Protein AF-A0A2A5M8R1-F1 (afdb_monomer)

Mean predicted aligned error: 3.43 Å

Nearest PDB structures (foldseek):
  6rxl-assembly1_A  TM=8.388E-01  e=3.748E-07  Escherichia coli K-12
  1s5p-assembly1_A  TM=8.193E-01  e=2.078E-07  Escherichia coli
  6rxs-assembly1_A  TM=8.313E-01  e=4.562E-07  Escherichia coli K-12
  6rxm-assembly4_D  TM=8.091E-01  e=5.930E-07  Escherichia coli K-12
  6rxm-assembly3_C  TM=7.275E-01  e=1.070E-06  Escherichia coli K-12

Structure (mmCIF, N/CA/C/O backbone):
data_AF-A0A2A5M8R1-F1
#
_entry.id   AF-A0A2A5M8R1-F1
#
loop_
_atom_site.group_PDB
_atom_site.id
_atom_sit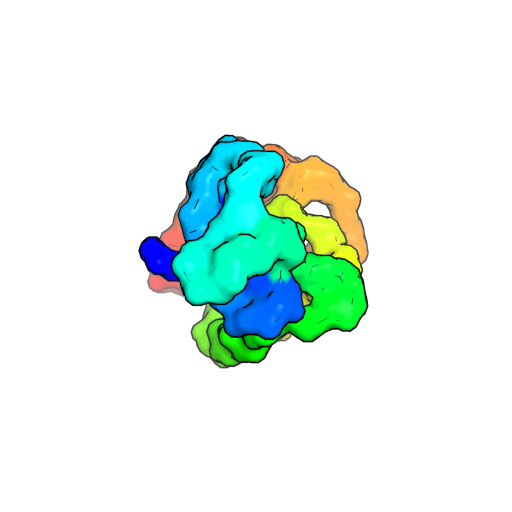e.type_symbol
_atom_site.label_atom_id
_atom_site.label_alt_id
_atom_site.label_comp_id
_atom_site.label_asym_id
_atom_site.label_entity_id
_atom_site.label_seq_id
_atom_site.pdbx_PDB_ins_code
_atom_site.Cartn_x
_atom_site.Cartn_y
_atom_site.Cartn_z
_atom_site.occupancy
_atom_site.B_iso_or_equiv
_atom_site.auth_seq_id
_atom_site.auth_comp_id
_atom_site.auth_asym_id
_atom_site.auth_atom_id
_atom_site.pdbx_PDB_model_num
ATOM 1 N N . LYS A 1 1 ? -12.247 -4.192 -8.066 1.00 54.75 1 LYS A N 1
ATOM 2 C CA . LYS A 1 1 ? -12.973 -4.692 -6.870 1.00 54.75 1 LYS A CA 1
ATOM 3 C C . LYS A 1 1 ? -12.002 -5.431 -5.936 1.00 54.75 1 LYS A C 1
ATOM 5 O O . LYS A 1 1 ? -12.441 -6.142 -5.045 1.00 54.75 1 LYS A O 1
ATOM 10 N N . ASP A 1 2 ? -10.695 -5.187 -6.095 1.00 86.75 2 ASP A N 1
ATOM 11 C CA . ASP A 1 2 ? -9.619 -6.117 -5.729 1.00 86.75 2 ASP A CA 1
ATOM 12 C C . ASP A 1 2 ? -8.527 -5.368 -4.945 1.00 86.75 2 ASP A C 1
ATOM 14 O O . ASP A 1 2 ? -7.333 -5.558 -5.149 1.00 86.75 2 ASP A O 1
ATOM 18 N N . VAL A 1 3 ? -8.945 -4.420 -4.101 1.00 93.69 3 VAL A N 1
ATOM 19 C CA . VAL A 1 3 ? -8.028 -3.591 -3.313 1.00 93.69 3 VAL A CA 1
ATOM 20 C C . VAL A 1 3 ? -7.632 -4.350 -2.056 1.00 93.69 3 VAL A C 1
ATOM 22 O O . VAL A 1 3 ? -8.482 -4.724 -1.249 1.00 93.69 3 VAL A O 1
ATOM 25 N N . VAL A 1 4 ? -6.328 -4.531 -1.872 1.00 94.44 4 VAL A N 1
ATOM 26 C CA . VAL A 1 4 ? -5.761 -5.092 -0.648 1.00 94.44 4 VAL A CA 1
ATOM 27 C C . VAL A 1 4 ? -5.291 -3.958 0.251 1.00 94.44 4 VAL A C 1
ATOM 29 O O . VAL A 1 4 ? -4.313 -3.271 -0.040 1.00 94.44 4 VAL A O 1
ATOM 32 N N . HIS A 1 5 ? -5.954 -3.795 1.390 1.00 96.19 5 HIS A N 1
ATOM 33 C CA . HIS A 1 5 ? -5.548 -2.847 2.420 1.00 96.19 5 HIS A CA 1
ATOM 34 C C . HIS A 1 5 ? -4.462 -3.453 3.318 1.00 96.19 5 HIS A C 1
ATOM 36 O O . HIS A 1 5 ? -4.756 -4.043 4.357 1.00 96.19 5 HIS A O 1
ATOM 42 N N . LEU A 1 6 ? -3.192 -3.317 2.915 1.00 96.88 6 LEU A N 1
ATOM 43 C CA . LEU A 1 6 ? -2.054 -3.937 3.614 1.00 96.88 6 LEU A CA 1
ATOM 44 C C . LEU A 1 6 ? -1.954 -3.560 5.099 1.00 96.88 6 LEU A C 1
ATOM 46 O O . LEU A 1 6 ? -1.545 -4.383 5.918 1.00 96.88 6 LEU A O 1
ATOM 50 N N . HIS A 1 7 ? -2.348 -2.332 5.438 1.00 97.44 7 HIS A N 1
ATOM 51 C CA . HIS A 1 7 ? -2.318 -1.788 6.798 1.00 97.44 7 HIS A CA 1
ATOM 52 C C . HIS A 1 7 ? -3.715 -1.597 7.396 1.00 97.44 7 HIS A C 1
ATOM 54 O O . HIS A 1 7 ? -3.899 -0.779 8.292 1.00 97.44 7 HIS A O 1
ATOM 60 N N . GLY A 1 8 ? -4.700 -2.358 6.919 1.00 96.00 8 GLY A N 1
ATOM 61 C CA . GLY A 1 8 ? -6.084 -2.261 7.378 1.00 96.00 8 GLY A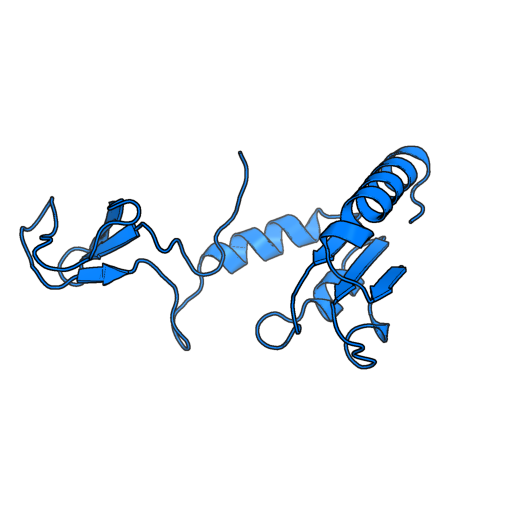 CA 1
ATOM 62 C C . GLY A 1 8 ? -6.853 -1.090 6.765 1.00 96.00 8 GLY A C 1
ATOM 63 O O . GLY A 1 8 ? -6.358 -0.369 5.896 1.00 96.00 8 GLY A O 1
ATOM 64 N N . PHE A 1 9 ? -8.105 -0.933 7.186 1.00 96.31 9 PHE A N 1
ATOM 65 C CA . PHE A 1 9 ? -9.073 -0.061 6.529 1.00 96.31 9 PHE A CA 1
ATOM 66 C C . PHE A 1 9 ? -9.680 0.918 7.535 1.00 96.31 9 PHE A C 1
ATOM 68 O O . PHE A 1 9 ? -10.348 0.524 8.485 1.00 96.31 9 PHE A O 1
ATOM 75 N N . LEU A 1 10 ? -9.434 2.217 7.329 1.00 96.19 10 LEU A N 1
ATOM 76 C CA . LEU A 1 10 ? -9.793 3.262 8.294 1.00 96.19 10 LEU A CA 1
ATOM 77 C C . LEU A 1 10 ? -11.291 3.295 8.668 1.00 96.19 10 LEU A C 1
ATOM 79 O O . LEU A 1 10 ? -11.576 3.469 9.849 1.00 96.19 10 LEU A O 1
ATOM 83 N N . PRO A 1 11 ? -12.248 3.103 7.736 1.00 96.94 11 PRO A N 1
ATOM 84 C CA . PRO A 1 11 ? -13.673 3.044 8.069 1.00 96.94 11 PRO A CA 1
ATOM 85 C C . PRO A 1 11 ? -14.085 1.893 8.988 1.00 96.94 11 PRO A C 1
ATOM 87 O O . PRO A 1 11 ? -15.231 1.846 9.424 1.00 96.94 11 PRO A O 1
ATOM 90 N N . GLU A 1 12 ? -13.202 0.937 9.265 1.00 97.81 12 GLU A N 1
ATOM 91 C CA . GLU A 1 12 ? -13.476 -0.168 10.172 1.00 97.81 12 GLU A CA 1
ATOM 92 C C . GLU A 1 12 ? -12.943 0.096 11.577 1.00 97.81 12 GLU A C 1
ATOM 94 O O . GLU A 1 12 ? -11.876 0.675 11.784 1.00 97.81 12 GLU A O 1
ATOM 99 N N . LEU A 1 13 ? -13.677 -0.405 12.565 1.00 98.19 13 LEU A N 1
ATOM 100 C CA . LEU A 1 13 ? -13.247 -0.507 13.950 1.00 98.19 13 LEU A CA 1
ATOM 101 C C . LEU A 1 13 ? -13.025 -1.971 14.317 1.00 98.19 13 LEU A C 1
ATOM 103 O O . LEU A 1 13 ? -13.752 -2.840 13.846 1.00 98.19 13 LEU A O 1
ATOM 107 N N . ARG A 1 14 ? -12.080 -2.225 15.223 1.00 97.62 14 ARG A N 1
ATOM 108 C CA . ARG A 1 14 ? -11.873 -3.509 15.898 1.00 97.62 14 ARG A CA 1
ATOM 109 C C . ARG A 1 14 ? -12.132 -3.350 17.391 1.00 97.62 14 ARG A C 1
ATOM 111 O O . ARG A 1 14 ? -11.616 -2.433 18.036 1.00 97.62 14 ARG A O 1
ATOM 118 N N . CYS A 1 15 ? -12.914 -4.264 17.957 1.00 98.38 15 CYS A N 1
ATOM 119 C CA . CYS A 1 15 ? -13.130 -4.331 19.396 1.00 98.38 15 CYS A CA 1
ATOM 120 C C . CYS A 1 15 ? -11.950 -4.999 20.105 1.00 98.38 15 CYS A C 1
ATOM 122 O O . CYS A 1 15 ? -11.638 -6.152 19.826 1.00 98.38 15 CYS A O 1
ATOM 124 N N . LEU A 1 16 ? -11.361 -4.331 21.095 1.00 97.38 16 LEU A N 1
ATOM 125 C CA . LEU A 1 16 ? -10.227 -4.879 21.849 1.00 97.38 16 LEU A CA 1
ATOM 126 C C . LEU A 1 16 ? -10.622 -5.986 22.841 1.00 97.38 16 LEU A C 1
ATOM 128 O O . LEU A 1 16 ? -9.773 -6.742 23.297 1.00 97.38 16 LEU A O 1
ATOM 132 N N . LYS A 1 17 ? -11.921 -6.133 23.138 1.00 98.06 17 LYS A N 1
ATOM 133 C CA . LYS A 1 17 ? -12.436 -7.163 24.056 1.00 98.06 17 LYS A CA 1
ATOM 134 C C . LYS A 1 17 ? -12.795 -8.488 23.378 1.00 98.06 17 LYS A C 1
ATOM 136 O O . LYS A 1 17 ? -12.673 -9.538 23.995 1.00 98.06 17 LYS A O 1
ATOM 141 N N . CYS A 1 18 ? -13.347 -8.442 22.165 1.00 97.88 18 CYS A N 1
ATOM 142 C CA . CYS A 1 18 ? -13.885 -9.633 21.483 1.00 97.88 18 CYS A CA 1
ATOM 143 C C . CYS A 1 18 ? -13.496 -9.737 20.005 1.00 97.88 18 CYS A C 1
ATOM 145 O O . CYS A 1 18 ? -14.029 -10.590 19.302 1.00 97.88 18 CYS A O 1
ATOM 147 N N . GLU A 1 19 ? -12.628 -8.834 19.546 1.00 97.50 19 GLU A N 1
ATOM 148 C CA . GLU A 1 19 ? -12.031 -8.807 18.207 1.00 97.50 19 GLU A CA 1
ATOM 149 C C . GLU A 1 19 ? -12.995 -8.612 17.036 1.00 97.50 19 GLU A C 1
ATOM 151 O O . GLU A 1 19 ? -12.568 -8.641 15.889 1.00 97.50 19 GLU A O 1
ATOM 156 N N . GLU A 1 20 ? -14.273 -8.341 17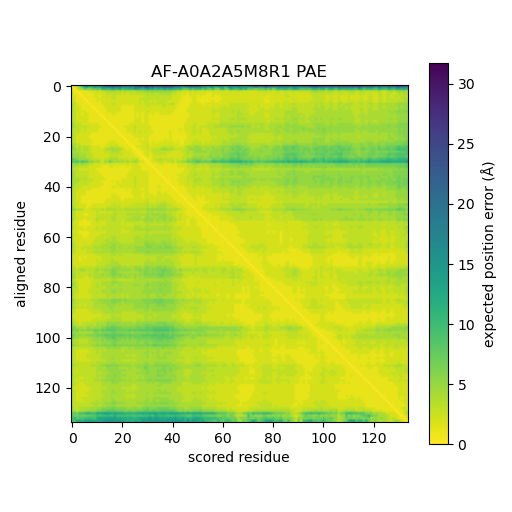.310 1.00 98.25 20 GLU A N 1
ATOM 157 C CA . GLU A 1 20 ? -15.248 -8.022 16.270 1.00 98.25 20 GLU A CA 1
ATOM 158 C C . GLU A 1 20 ? -14.798 -6.808 15.453 1.00 98.25 20 GLU A C 1
ATOM 160 O O . GLU A 1 20 ? -14.477 -5.759 16.027 1.00 98.25 20 GLU A O 1
ATOM 165 N N . ILE A 1 21 ? -14.816 -6.962 14.128 1.00 98.00 21 ILE A N 1
ATOM 166 C CA . ILE A 1 21 ? -14.530 -5.905 13.161 1.00 98.00 21 ILE A CA 1
ATOM 167 C C . ILE A 1 21 ? -15.846 -5.451 12.535 1.00 98.00 21 ILE A C 1
ATOM 169 O O . ILE A 1 21 ? -16.655 -6.276 12.118 1.00 98.00 21 ILE A O 1
ATOM 173 N N . PHE A 1 22 ? -16.076 -4.143 12.472 1.00 98.00 22 PHE A N 1
ATOM 174 C CA . PHE A 1 22 ? -17.287 -3.581 11.876 1.00 98.00 22 PHE A CA 1
ATOM 175 C C . PHE A 1 22 ? -17.030 -2.194 11.287 1.00 98.00 22 PHE A C 1
ATOM 177 O O . PHE A 1 22 ? -16.189 -1.442 11.776 1.00 98.00 22 PHE A O 1
ATOM 184 N N . ASN A 1 23 ? -17.766 -1.854 10.231 1.00 97.38 23 ASN A N 1
ATOM 185 C CA . ASN A 1 23 ? -17.585 -0.621 9.469 1.00 97.38 23 ASN A CA 1
ATOM 186 C C . ASN A 1 23 ? -18.472 0.513 10.016 1.00 97.38 23 ASN A C 1
ATOM 188 O O . ASN A 1 23 ? -19.655 0.304 10.286 1.00 97.38 23 ASN A O 1
ATOM 192 N N . ILE A 1 24 ? -17.900 1.706 10.172 1.00 97.31 24 ILE A N 1
ATOM 193 C CA . ILE A 1 24 ? -18.574 2.938 10.609 1.00 97.31 24 ILE A CA 1
ATOM 194 C C . ILE A 1 24 ? -18.581 4.031 9.524 1.00 97.31 24 ILE A C 1
ATOM 196 O O . ILE A 1 24 ? -18.955 5.171 9.791 1.00 97.31 24 ILE A O 1
ATOM 200 N N . GLY A 1 25 ? -18.144 3.715 8.305 1.00 95.94 25 GLY A N 1
ATOM 201 C CA . GLY A 1 25 ? -17.972 4.678 7.223 1.00 95.94 25 GLY A CA 1
ATOM 202 C C . GLY A 1 25 ? -16.968 5.767 7.598 1.00 95.94 25 GLY A C 1
ATOM 203 O O . GLY A 1 25 ? -15.882 5.489 8.097 1.00 95.94 25 GLY A O 1
ATOM 204 N N . TYR A 1 26 ? -17.349 7.020 7.374 1.00 93.88 26 TYR A N 1
ATOM 205 C CA . TYR A 1 26 ? -16.560 8.196 7.759 1.00 93.88 26 TYR A CA 1
ATOM 206 C C . TYR A 1 26 ? -17.155 8.915 8.977 1.00 93.88 26 TYR A C 1
ATOM 208 O O . TYR A 1 26 ? -16.979 10.121 9.156 1.00 93.88 26 TYR A O 1
ATOM 216 N N . GLU A 1 27 ? -17.900 8.186 9.808 1.00 95.69 27 GLU A N 1
ATOM 217 C CA . GLU A 1 27 ? -18.406 8.711 11.070 1.00 95.69 27 GLU A CA 1
ATOM 218 C C . GLU A 1 27 ? -17.307 8.765 12.138 1.00 95.69 27 GLU A C 1
ATOM 220 O O . GLU A 1 27 ? -16.266 8.114 12.051 1.00 95.69 27 GLU A O 1
ATOM 225 N N . LYS A 1 28 ? -17.546 9.544 13.195 1.00 94.62 28 LYS A N 1
ATOM 226 C CA . LYS A 1 28 ? -16.641 9.592 14.347 1.00 94.62 28 LYS A CA 1
ATOM 227 C C . LYS A 1 28 ? -16.767 8.303 15.167 1.00 94.62 28 LYS A C 1
ATOM 229 O O . LYS A 1 28 ? -17.868 7.794 15.371 1.00 94.62 28 LYS A O 1
ATOM 234 N N . ILE A 1 29 ? -15.644 7.836 15.716 1.00 95.12 29 ILE A N 1
ATOM 235 C CA . ILE A 1 29 ? -15.601 6.704 16.661 1.00 95.12 29 ILE A CA 1
ATOM 236 C C . ILE A 1 29 ? -16.318 7.003 17.990 1.00 95.12 29 ILE A C 1
ATOM 238 O O . ILE A 1 29 ? -16.715 6.085 18.707 1.00 95.12 29 ILE A O 1
ATOM 242 N N . THR A 1 30 ? -16.491 8.282 18.333 1.00 94.06 30 THR A N 1
ATOM 243 C CA . THR A 1 30 ? -17.143 8.722 19.571 1.00 94.06 30 THR A CA 1
ATOM 244 C C . THR A 1 30 ? -18.532 8.093 19.716 1.00 94.06 30 THR A C 1
ATOM 246 O O . THR A 1 30 ? -19.286 7.993 18.751 1.00 94.06 30 THR A O 1
ATOM 249 N N . ASP A 1 31 ? -18.847 7.633 20.929 1.00 92.69 31 ASP A N 1
ATOM 250 C CA . ASP A 1 31 ? -20.119 7.000 21.310 1.00 92.69 31 ASP A CA 1
ATOM 251 C C . ASP A 1 31 ? -20.452 5.660 20.631 1.00 92.69 31 ASP A C 1
ATOM 253 O O . ASP A 1 31 ? -21.511 5.078 20.889 1.00 92.69 31 ASP A O 1
ATOM 257 N N . LYS A 1 32 ? -19.539 5.103 19.828 1.00 96.00 32 LYS A N 1
ATOM 258 C CA . LYS A 1 32 ? -19.702 3.759 19.267 1.00 96.00 32 LYS A CA 1
ATOM 259 C C . LYS A 1 32 ? -19.479 2.681 20.330 1.00 96.00 32 LYS A C 1
ATOM 261 O O . LYS A 1 32 ? -18.712 2.831 21.280 1.00 96.00 32 LYS A O 1
ATOM 266 N N . GLN A 1 33 ? -20.170 1.561 20.150 1.00 98.00 33 GLN A N 1
ATOM 267 C CA . GLN A 1 33 ? -20.016 0.349 20.948 1.00 98.00 33 GLN A CA 1
ATOM 268 C C . GLN A 1 33 ? -19.892 -0.840 20.010 1.00 98.00 33 GLN A C 1
ATOM 270 O O . GLN A 1 33 ? -20.513 -0.864 18.948 1.00 98.00 33 GLN A O 1
ATOM 275 N N . CYS A 1 34 ? -19.130 -1.846 20.426 1.00 98.38 34 CYS A N 1
ATOM 276 C CA . CYS A 1 34 ? -19.039 -3.100 19.698 1.00 98.38 34 CYS A CA 1
ATOM 277 C C . CYS A 1 34 ? -20.448 -3.694 19.505 1.00 98.38 34 CYS A C 1
ATOM 279 O O . CYS A 1 34 ? -21.146 -3.924 20.503 1.00 98.38 34 CYS A O 1
ATOM 281 N N . PRO A 1 35 ? -20.879 -3.997 18.266 1.00 97.88 35 PRO A N 1
ATOM 282 C CA . PRO A 1 35 ? -22.223 -4.508 18.012 1.00 97.88 35 PRO A CA 1
ATOM 283 C C . PRO A 1 35 ? -22.467 -5.858 18.702 1.00 97.88 35 PRO A C 1
ATOM 285 O O . PRO A 1 35 ? -23.593 -6.121 19.133 1.00 97.88 35 PRO A O 1
ATOM 288 N N . LYS A 1 36 ? -21.402 -6.650 18.892 1.00 98.25 36 LYS A N 1
ATOM 289 C CA . LYS A 1 36 ? -21.415 -7.995 19.479 1.00 98.25 36 LYS A CA 1
ATOM 290 C C . LYS A 1 36 ? -21.384 -8.015 21.006 1.00 98.25 36 LYS A C 1
ATOM 292 O O . LYS A 1 36 ? -22.249 -8.628 21.617 1.00 98.25 36 LYS A O 1
ATOM 297 N N . CYS A 1 37 ? -20.415 -7.349 21.639 1.00 98.19 37 CYS A N 1
ATOM 298 C CA . CYS A 1 37 ? -20.205 -7.439 23.096 1.00 98.19 37 CYS A CA 1
ATOM 299 C C . CYS A 1 37 ? -20.529 -6.153 23.873 1.00 98.19 37 CYS A C 1
ATOM 301 O O . CYS A 1 37 ? -20.340 -6.114 25.088 1.00 98.19 37 CYS A O 1
ATOM 303 N N . LYS A 1 38 ? -20.971 -5.094 23.178 1.00 98.12 38 LYS A N 1
ATOM 304 C CA . LYS A 1 38 ? -21.310 -3.765 23.726 1.00 98.12 38 LYS A CA 1
ATOM 305 C C . LYS A 1 38 ? -20.159 -3.014 24.414 1.00 98.12 38 LYS A C 1
ATOM 307 O O . LYS A 1 38 ? -20.376 -1.950 24.985 1.00 98.12 38 LYS A O 1
ATOM 312 N N . SER A 1 39 ? -18.925 -3.520 24.333 1.00 98.00 39 SER A N 1
ATOM 313 C CA . SER A 1 39 ? -17.742 -2.802 24.821 1.00 98.00 39 SER A CA 1
ATOM 314 C C . SER A 1 39 ? -17.557 -1.475 24.082 1.00 98.00 39 SER A C 1
ATOM 316 O O . SER A 1 39 ? -17.743 -1.414 22.866 1.00 98.00 39 SER A O 1
ATOM 318 N N . LYS A 1 40 ? -17.141 -0.440 24.814 1.00 97.50 40 LYS A N 1
ATOM 319 C CA . LYS A 1 40 ? -16.671 0.842 24.262 1.00 97.50 40 LYS A CA 1
ATOM 320 C C . LYS A 1 40 ? -15.175 0.830 23.929 1.00 97.50 40 LYS A C 1
ATOM 322 O O . LYS A 1 40 ? -14.674 1.794 23.368 1.00 97.50 40 LYS A O 1
ATOM 327 N N . ASP A 1 41 ? -14.478 -0.251 24.278 1.00 97.62 41 ASP A N 1
ATOM 328 C CA . ASP A 1 41 ? -13.053 -0.422 24.010 1.00 97.62 41 ASP A CA 1
ATOM 329 C C . ASP A 1 41 ? -12.834 -0.814 22.541 1.00 97.62 41 ASP A C 1
ATOM 331 O O . ASP A 1 41 ? -12.906 -1.991 22.152 1.00 97.62 41 ASP A O 1
ATOM 335 N N . LEU A 1 42 ? -12.708 0.222 21.716 1.00 98.12 42 LEU A N 1
ATOM 336 C CA . LEU A 1 42 ? -12.667 0.182 20.262 1.00 98.12 42 LEU A CA 1
ATOM 337 C C . LEU A 1 42 ? -11.464 0.982 19.766 1.00 98.12 42 LEU A C 1
ATOM 339 O 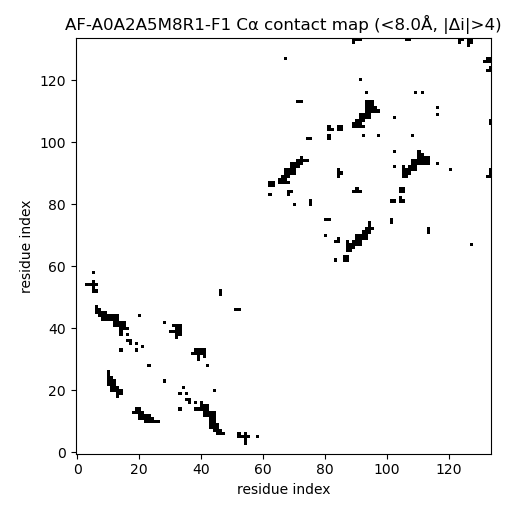O . LEU A 1 42 ? -11.128 2.032 20.310 1.00 98.12 42 LEU A O 1
ATOM 343 N N . ARG A 1 43 ? -10.880 0.530 18.661 1.00 96.88 43 ARG A N 1
ATOM 344 C CA . ARG A 1 43 ? -9.895 1.288 17.882 1.00 96.88 43 ARG A CA 1
ATOM 345 C C . ARG A 1 43 ? -10.151 1.093 16.397 1.00 96.88 43 ARG A C 1
ATOM 347 O O . ARG A 1 43 ? -10.825 0.138 16.022 1.00 96.88 43 ARG A O 1
ATOM 354 N N . HIS A 1 44 ? -9.591 1.954 15.554 1.00 97.31 44 HIS A N 1
ATOM 355 C CA . HIS A 1 44 ? -9.598 1.719 14.110 1.00 97.31 44 HIS A CA 1
ATOM 356 C C . HIS A 1 44 ? -8.916 0.386 13.780 1.00 97.31 44 HIS A C 1
ATOM 358 O O . HIS A 1 44 ? -7.906 0.025 14.398 1.00 97.31 44 HIS A O 1
ATOM 364 N N . ASN A 1 45 ? -9.472 -0.333 12.808 1.00 97.38 45 ASN A N 1
ATOM 365 C CA . ASN A 1 45 ? -8.941 -1.584 12.282 1.00 97.38 45 ASN A CA 1
ATOM 366 C C . ASN A 1 45 ? -7.803 -1.304 11.288 1.00 97.38 45 ASN A C 1
ATOM 368 O O . ASN A 1 45 ? -7.882 -1.609 10.099 1.00 97.38 45 ASN A O 1
ATOM 372 N N . ILE A 1 46 ? -6.755 -0.662 11.797 1.00 97.38 46 ILE A N 1
ATOM 373 C CA . ILE A 1 46 ? -5.524 -0.352 11.077 1.00 97.38 46 ILE A CA 1
ATOM 374 C C . ILE A 1 46 ? -4.342 -0.994 11.797 1.00 97.38 46 ILE A C 1
ATOM 376 O O . ILE A 1 46 ? -4.359 -1.135 13.026 1.00 97.38 46 ILE A O 1
ATOM 380 N N . VAL A 1 47 ? -3.330 -1.360 11.019 1.00 97.56 47 VAL A N 1
ATOM 381 C CA . VAL A 1 47 ? -2.059 -1.896 11.504 1.00 97.56 47 VAL A CA 1
ATOM 382 C C . VAL A 1 47 ? -1.190 -0.726 11.950 1.00 97.56 47 VAL A C 1
ATOM 384 O O . VAL A 1 47 ? -0.862 0.151 11.151 1.00 97.56 47 VAL A O 1
ATOM 387 N N . MET A 1 48 ? -0.831 -0.702 13.228 1.00 95.62 48 MET A N 1
ATOM 388 C CA . MET A 1 48 ? 0.109 0.270 13.786 1.00 95.62 48 MET A CA 1
ATOM 389 C C . MET A 1 48 ? 1.549 -0.218 13.618 1.00 95.62 48 MET A C 1
ATOM 391 O O . MET A 1 48 ? 1.799 -1.387 13.317 1.00 95.62 48 MET A O 1
ATOM 395 N N . PHE A 1 49 ? 2.515 0.671 13.848 1.00 95.56 49 PHE A N 1
ATOM 396 C CA . PHE A 1 49 ? 3.907 0.248 13.977 1.00 95.56 49 PHE A CA 1
ATOM 397 C C . PHE A 1 49 ? 4.035 -0.856 15.030 1.00 95.56 49 PHE A C 1
ATOM 399 O O . PHE A 1 49 ? 3.358 -0.821 16.054 1.00 95.56 49 PHE A O 1
ATOM 406 N N . GLU A 1 50 ? 4.899 -1.830 14.740 1.00 94.31 50 GLU A N 1
ATOM 407 C CA . GLU A 1 50 ? 5.162 -3.017 15.569 1.00 94.31 50 GLU A CA 1
ATOM 408 C C . GLU A 1 50 ? 4.021 -4.052 15.631 1.00 94.31 50 GLU A C 1
ATOM 410 O O . GLU A 1 50 ? 4.214 -5.144 16.169 1.00 94.31 50 GLU A O 1
ATOM 415 N N . GLU A 1 51 ? 2.862 -3.791 15.016 1.00 96.25 51 GLU A N 1
ATOM 416 C CA . GLU A 1 51 ? 1.812 -4.798 14.863 1.00 96.25 51 GLU A CA 1
ATOM 417 C C . GLU A 1 51 ? 2.067 -5.723 13.664 1.00 96.25 51 GLU A C 1
ATOM 419 O O . GLU A 1 51 ? 2.714 -5.371 12.676 1.00 96.25 51 GLU A O 1
ATOM 424 N N . GLN A 1 52 ? 1.519 -6.937 13.736 1.00 95.12 52 GLN A N 1
ATOM 425 C CA . GLN A 1 52 ? 1.555 -7.874 12.617 1.00 95.12 52 GLN A CA 1
ATOM 426 C C . GLN A 1 52 ? 0.674 -7.372 11.464 1.00 95.12 52 GLN A C 1
ATOM 428 O O . GLN A 1 52 ? -0.490 -7.028 11.671 1.00 95.12 52 GLN A O 1
ATOM 433 N N . ALA A 1 53 ? 1.213 -7.397 10.242 1.00 96.50 53 ALA A N 1
ATOM 434 C CA . ALA A 1 53 ? 0.515 -7.030 9.010 1.00 96.50 53 ALA A CA 1
ATOM 435 C C . ALA A 1 53 ? 0.152 -8.295 8.201 1.00 96.50 53 ALA A C 1
ATOM 437 O O . ALA A 1 53 ? 0.888 -8.677 7.288 1.00 96.50 53 ALA A O 1
ATOM 438 N N . PRO A 1 54 ? -0.960 -8.991 8.508 1.00 94.25 54 PRO A N 1
ATOM 439 C CA . PRO A 1 54 ? -1.266 -10.301 7.917 1.00 94.25 54 PRO A CA 1
ATOM 440 C C . PRO A 1 54 ? -1.414 -10.261 6.389 1.00 94.25 54 PRO A C 1
ATOM 442 O O . PRO A 1 54 ? -1.061 -11.217 5.700 1.00 94.25 54 PRO A O 1
ATOM 445 N N . ALA A 1 55 ? -1.873 -9.135 5.839 1.00 96.19 55 ALA A N 1
ATOM 446 C CA . ALA A 1 55 ? -2.038 -8.945 4.401 1.00 96.19 55 ALA A CA 1
ATOM 447 C C . ALA A 1 55 ? -0.707 -8.943 3.620 1.00 96.19 55 ALA A C 1
ATOM 449 O O . ALA A 1 55 ? -0.721 -9.102 2.399 1.00 96.19 55 ALA A O 1
ATOM 450 N N . TYR A 1 56 ? 0.446 -8.839 4.291 1.00 96.50 56 TYR A N 1
ATOM 451 C CA . TYR A 1 56 ? 1.747 -8.987 3.634 1.00 96.50 56 TYR A CA 1
ATOM 452 C C . TYR A 1 56 ? 1.942 -10.386 3.039 1.00 96.50 56 TYR A C 1
ATOM 454 O O . TYR A 1 56 ? 2.556 -10.510 1.985 1.00 96.50 56 TYR A O 1
ATOM 462 N N . ALA A 1 57 ? 1.387 -11.440 3.648 1.00 95.75 57 ALA A N 1
ATOM 463 C CA . ALA A 1 57 ? 1.466 -12.786 3.077 1.00 95.75 57 ALA A CA 1
ATOM 464 C C . ALA A 1 57 ? 0.810 -12.849 1.686 1.00 95.75 57 ALA A C 1
ATOM 466 O O . ALA A 1 57 ? 1.355 -13.449 0.759 1.00 95.75 57 ALA A O 1
ATOM 467 N N . MET A 1 58 ? -0.326 -12.163 1.523 1.00 95.00 58 MET A N 1
ATOM 468 C CA . MET A 1 58 ? -1.004 -12.046 0.235 1.00 95.00 58 MET A CA 1
ATOM 469 C C . MET A 1 58 ? -0.208 -11.184 -0.748 1.00 95.00 58 MET A C 1
ATOM 471 O O . MET A 1 58 ? -0.058 -11.586 -1.897 1.00 95.00 58 MET A O 1
ATOM 475 N N . LEU A 1 59 ? 0.363 -10.057 -0.300 1.00 96.00 59 LEU A N 1
ATOM 476 C CA . LEU A 1 59 ? 1.264 -9.239 -1.123 1.00 96.00 59 LEU A CA 1
ATOM 477 C C . LEU A 1 59 ? 2.399 -10.081 -1.715 1.00 96.00 59 LEU A C 1
ATOM 479 O O . LEU A 1 59 ? 2.600 -10.062 -2.923 1.00 96.00 59 LEU A O 1
ATOM 483 N N . TYR A 1 60 ? 3.118 -10.840 -0.886 1.00 95.31 60 TYR A N 1
ATOM 484 C CA . TYR A 1 60 ? 4.241 -11.656 -1.352 1.00 95.31 60 TYR A CA 1
ATOM 485 C C . TYR A 1 60 ? 3.803 -12.786 -2.289 1.00 95.31 60 TYR A C 1
ATOM 487 O O . TYR A 1 60 ? 4.482 -13.065 -3.274 1.00 95.31 60 TYR A O 1
ATOM 495 N N . SER A 1 61 ? 2.653 -13.411 -2.022 1.00 95.50 61 SER A N 1
ATOM 496 C CA . SER A 1 61 ? 2.093 -14.433 -2.911 1.00 95.50 61 SER A CA 1
ATOM 497 C C . SER A 1 61 ? 1.734 -13.873 -4.289 1.00 95.50 61 SER A C 1
ATOM 499 O O . SER A 1 61 ? 1.979 -14.549 -5.290 1.00 95.50 61 SER A O 1
ATOM 501 N N . LEU A 1 62 ? 1.185 -12.655 -4.345 1.00 95.56 62 LEU A N 1
ATOM 502 C CA . LEU A 1 62 ? 0.864 -11.970 -5.596 1.00 95.56 62 LEU A CA 1
ATOM 503 C C . LEU A 1 62 ? 2.129 -11.510 -6.320 1.00 95.56 62 LEU A C 1
ATOM 505 O O . LEU A 1 62 ? 2.250 -11.763 -7.509 1.00 95.56 62 LEU A O 1
ATOM 509 N N . LEU A 1 63 ? 3.098 -10.924 -5.607 1.00 96.12 63 LEU A N 1
ATOM 510 C CA . LEU A 1 63 ? 4.376 -10.489 -6.185 1.00 96.12 63 LEU A CA 1
ATOM 511 C C . LEU A 1 63 ? 5.105 -11.621 -6.917 1.00 96.12 63 LEU A C 1
ATOM 513 O O . LEU A 1 63 ? 5.631 -11.395 -7.998 1.00 96.12 63 LEU A O 1
ATOM 517 N N . ASN A 1 64 ? 5.079 -12.845 -6.385 1.00 95.62 64 ASN A N 1
ATOM 518 C CA . ASN A 1 64 ? 5.688 -14.005 -7.046 1.00 95.62 64 ASN A CA 1
ATOM 519 C C . ASN A 1 64 ? 5.031 -14.390 -8.385 1.00 95.62 64 ASN A C 1
ATOM 521 O O . ASN A 1 64 ? 5.579 -15.210 -9.115 1.00 95.62 64 ASN A O 1
ATOM 525 N N . GLN A 1 65 ? 3.845 -13.860 -8.680 1.00 96.06 65 GLN A N 1
ATOM 526 C CA . GLN A 1 65 ? 3.083 -14.110 -9.905 1.00 96.06 65 GLN A CA 1
ATOM 527 C C . GLN A 1 65 ? 3.014 -12.859 -10.797 1.00 96.06 65 GLN A C 1
ATOM 529 O O . GLN A 1 65 ? 2.322 -12.867 -11.814 1.00 96.06 65 GLN A O 1
ATOM 534 N N . THR A 1 66 ? 3.697 -11.777 -10.415 1.00 96.75 66 THR A N 1
ATOM 535 C CA . THR A 1 66 ? 3.630 -10.482 -11.091 1.00 96.75 66 THR A CA 1
ATOM 536 C C . THR A 1 66 ? 4.760 -10.342 -12.108 1.00 96.75 66 THR A C 1
ATOM 538 O O . THR A 1 66 ? 5.930 -10.340 -11.738 1.00 96.75 66 THR A O 1
ATOM 541 N N . SER A 1 67 ? 4.415 -10.132 -13.381 1.00 97.38 67 SER A N 1
ATOM 542 C CA . SER A 1 67 ? 5.400 -9.777 -14.417 1.00 97.38 67 SER A CA 1
ATOM 543 C C . SER A 1 67 ? 5.668 -8.266 -14.485 1.00 97.38 67 SER A C 1
ATOM 545 O O . SER A 1 67 ? 6.817 -7.866 -14.642 1.00 97.38 67 SER A O 1
ATOM 547 N N . LEU A 1 68 ? 4.646 -7.418 -14.304 1.00 98.06 68 LEU A N 1
ATOM 548 C CA . LEU A 1 68 ? 4.778 -5.953 -14.284 1.00 98.06 68 LEU A CA 1
ATOM 549 C C . LEU A 1 68 ? 4.424 -5.380 -12.909 1.00 98.06 68 LEU A C 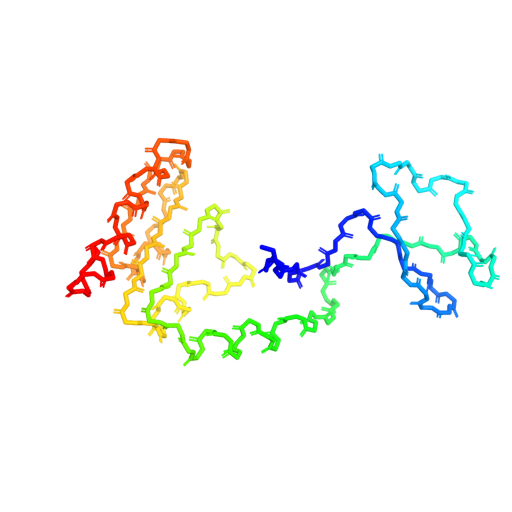1
ATOM 551 O O . LEU A 1 68 ? 3.272 -5.459 -12.479 1.00 98.06 68 LEU A O 1
ATOM 555 N N . PHE A 1 69 ? 5.394 -4.754 -12.241 1.00 98.12 69 PHE A N 1
ATOM 556 C CA . PHE A 1 69 ? 5.192 -4.087 -10.954 1.00 98.12 69 PHE A CA 1
ATOM 557 C C . PHE A 1 69 ? 5.168 -2.565 -11.088 1.00 98.12 69 PHE A C 1
ATOM 559 O O . PHE A 1 69 ? 6.116 -1.951 -11.567 1.00 98.12 69 PHE A O 1
ATOM 566 N N . ILE A 1 70 ? 4.104 -1.929 -10.605 1.00 98.31 70 ILE A N 1
ATOM 567 C CA . ILE A 1 70 ? 3.947 -0.473 -10.669 1.00 98.31 70 ILE A CA 1
ATOM 568 C C . ILE A 1 70 ? 3.841 0.071 -9.251 1.00 98.31 70 ILE A C 1
ATOM 570 O O . ILE A 1 70 ? 2.967 -0.326 -8.481 1.00 98.31 70 ILE A O 1
ATOM 574 N N . SER A 1 71 ? 4.734 0.996 -8.916 1.00 97.88 71 SER A N 1
ATOM 575 C CA . SER A 1 71 ? 4.801 1.647 -7.614 1.00 97.88 71 SER A CA 1
ATOM 576 C C . SER A 1 71 ? 4.471 3.127 -7.763 1.00 97.88 71 SER A C 1
ATOM 578 O O . SER A 1 71 ? 5.204 3.859 -8.421 1.00 97.88 71 SER A O 1
ATOM 580 N N . VAL A 1 72 ? 3.387 3.579 -7.131 1.00 97.94 72 VAL A N 1
ATOM 581 C CA . VAL A 1 72 ? 2.895 4.963 -7.218 1.00 97.94 72 VAL A CA 1
ATOM 582 C C . VAL A 1 72 ? 2.840 5.582 -5.826 1.00 97.94 72 VAL A C 1
ATOM 584 O O . VAL A 1 72 ? 2.214 5.022 -4.928 1.00 97.94 72 VAL A O 1
ATOM 587 N N . GLY A 1 73 ? 3.466 6.747 -5.643 1.00 95.50 73 GLY A N 1
ATOM 588 C CA . GLY A 1 73 ? 3.262 7.585 -4.456 1.00 95.50 73 GLY A CA 1
ATOM 589 C C . GLY A 1 73 ? 3.790 6.997 -3.141 1.00 95.50 73 GLY A C 1
ATOM 590 O O . GLY A 1 73 ? 3.193 7.210 -2.088 1.00 95.50 73 GLY A O 1
ATOM 591 N N . THR A 1 74 ? 4.899 6.254 -3.179 1.00 94.12 74 THR A N 1
ATOM 592 C CA . THR A 1 74 ? 5.548 5.686 -1.985 1.00 94.12 74 THR A CA 1
ATOM 593 C C . THR A 1 74 ? 6.996 6.143 -1.871 1.00 94.12 74 THR A C 1
ATOM 595 O O . THR A 1 74 ? 7.703 6.237 -2.870 1.00 94.12 74 THR A O 1
ATOM 598 N N . SER A 1 75 ? 7.454 6.375 -0.640 1.00 92.75 75 SER A N 1
ATOM 599 C CA . SER A 1 75 ? 8.866 6.635 -0.336 1.00 92.75 75 SER A CA 1
ATOM 600 C C . SER A 1 75 ? 9.708 5.359 -0.248 1.00 92.75 75 SER A C 1
ATOM 602 O O . SER A 1 75 ? 10.924 5.429 -0.121 1.00 92.75 75 SER A O 1
ATOM 604 N N . GLY A 1 76 ? 9.077 4.178 -0.218 1.00 92.81 76 GLY A N 1
ATOM 605 C CA . GLY A 1 76 ? 9.775 2.908 0.012 1.00 92.81 76 GLY A CA 1
ATOM 606 C C . GLY A 1 76 ? 10.361 2.737 1.423 1.00 92.81 76 GLY A C 1
ATOM 607 O O . GLY A 1 76 ? 11.098 1.785 1.661 1.00 92.81 76 GLY A O 1
ATOM 608 N N . ALA A 1 77 ? 10.033 3.624 2.372 1.00 93.56 77 ALA A N 1
ATOM 609 C CA . ALA A 1 77 ? 10.600 3.594 3.724 1.00 93.56 77 ALA A CA 1
ATOM 610 C C . ALA A 1 77 ? 10.025 2.479 4.620 1.00 93.56 77 ALA A C 1
ATOM 612 O O . ALA A 1 77 ? 10.699 2.016 5.536 1.00 93.56 77 ALA A O 1
ATOM 613 N N . VAL A 1 78 ? 8.779 2.057 4.373 1.00 94.81 78 VAL A N 1
ATOM 614 C CA . VAL A 1 78 ? 8.091 1.016 5.166 1.00 94.81 78 VAL A CA 1
ATOM 615 C C . VAL A 1 78 ? 8.147 -0.340 4.468 1.00 94.81 78 VAL A C 1
ATOM 617 O O . VAL A 1 78 ? 8.453 -1.355 5.089 1.00 94.81 78 VAL A O 1
ATOM 620 N N . LEU A 1 79 ? 7.845 -0.358 3.169 1.00 95.31 79 LEU A N 1
ATOM 621 C CA . LEU A 1 79 ? 7.900 -1.548 2.327 1.00 95.31 79 LEU A CA 1
ATOM 622 C C . LEU A 1 79 ? 9.052 -1.406 1.331 1.00 95.31 79 LEU A C 1
ATOM 624 O O . LEU A 1 79 ? 9.138 -0.361 0.682 1.00 95.31 79 LEU A O 1
ATOM 628 N N . PRO A 1 80 ? 9.901 -2.435 1.153 1.00 95.62 80 PRO A N 1
ATOM 629 C CA . PRO A 1 80 ? 11.059 -2.383 0.266 1.00 95.62 80 PRO A CA 1
ATOM 630 C C . PRO A 1 80 ? 10.647 -2.497 -1.212 1.00 95.62 80 PRO A C 1
ATOM 632 O O . PRO A 1 80 ? 11.015 -3.446 -1.899 1.00 95.62 80 PRO A O 1
ATOM 635 N N . VAL A 1 81 ? 9.897 -1.521 -1.724 1.00 97.12 81 VAL A N 1
ATOM 636 C CA . VAL A 1 81 ? 9.320 -1.545 -3.080 1.00 97.12 81 VAL A CA 1
ATOM 637 C C . VAL A 1 81 ? 10.365 -1.627 -4.194 1.00 97.12 81 VAL A C 1
ATOM 639 O O . VAL A 1 81 ? 10.099 -2.247 -5.217 1.00 97.12 81 VAL A O 1
ATOM 642 N N . GLY A 1 82 ? 11.586 -1.127 -3.973 1.00 96.94 82 GLY A N 1
ATOM 643 C CA . GLY A 1 82 ? 12.702 -1.358 -4.898 1.00 96.94 82 GLY A CA 1
ATOM 644 C C . GLY A 1 82 ? 13.090 -2.840 -5.014 1.00 96.94 82 GLY A C 1
ATOM 645 O O . GLY A 1 82 ? 13.412 -3.317 -6.094 1.00 96.94 82 GLY A O 1
ATOM 646 N N . ARG A 1 83 ? 12.984 -3.619 -3.928 1.00 95.75 83 ARG A N 1
ATOM 647 C CA . ARG A 1 83 ? 13.206 -5.076 -3.977 1.00 95.75 83 ARG A CA 1
ATOM 648 C C . ARG A 1 83 ? 12.072 -5.783 -4.708 1.00 95.75 83 ARG A C 1
ATOM 650 O O . ARG A 1 83 ? 12.337 -6.760 -5.391 1.00 95.75 83 ARG A O 1
ATOM 657 N N . TYR A 1 84 ? 10.841 -5.288 -4.576 1.00 97.56 84 TYR A N 1
ATOM 658 C CA . TYR A 1 84 ? 9.683 -5.838 -5.285 1.00 97.56 84 TYR A CA 1
ATOM 659 C C . TYR A 1 84 ? 9.801 -5.621 -6.793 1.00 97.56 84 TYR A C 1
ATOM 661 O O . TYR A 1 84 ? 9.553 -6.551 -7.553 1.00 97.56 84 TYR A O 1
ATOM 669 N N . ALA A 1 85 ? 10.267 -4.441 -7.212 1.00 97.56 85 ALA A N 1
ATOM 670 C CA . ALA A 1 85 ? 10.576 -4.157 -8.610 1.00 97.56 85 ALA A CA 1
ATOM 671 C C . ALA A 1 85 ? 11.570 -5.178 -9.186 1.00 97.56 85 ALA A C 1
ATOM 673 O O . ALA A 1 85 ? 11.296 -5.785 -10.213 1.00 97.56 85 ALA A O 1
ATOM 674 N N . SER A 1 86 ? 12.658 -5.473 -8.463 1.00 94.19 86 SER A N 1
ATOM 675 C CA . SER A 1 86 ? 13.659 -6.464 -8.890 1.00 94.19 86 SER A CA 1
ATOM 676 C C . SER A 1 86 ? 1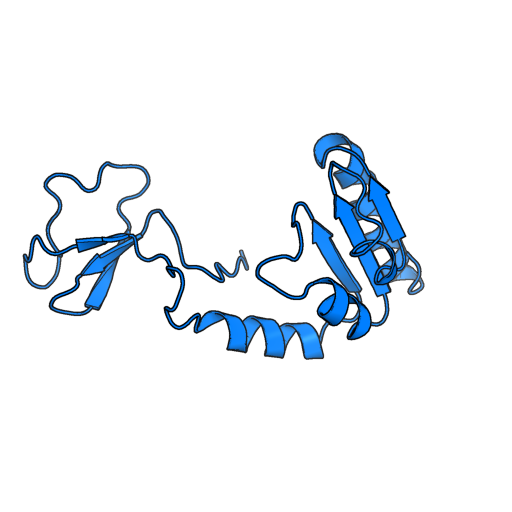3.173 -7.923 -8.903 1.00 94.19 86 SER A C 1
ATOM 678 O O . SER A 1 86 ? 13.909 -8.793 -9.362 1.00 94.19 86 SER A O 1
ATOM 680 N N . MET A 1 87 ? 11.989 -8.220 -8.359 1.00 95.62 87 MET A N 1
ATOM 681 C CA . MET A 1 87 ? 11.382 -9.559 -8.406 1.00 95.62 87 MET A CA 1
ATOM 682 C C . MET A 1 87 ? 10.493 -9.765 -9.639 1.00 95.62 87 MET A C 1
ATOM 684 O O . MET A 1 87 ? 10.058 -10.890 -9.873 1.00 95.62 87 MET A O 1
ATOM 688 N N . CYS A 1 88 ? 10.212 -8.702 -10.393 1.00 96.88 88 CYS A N 1
ATOM 689 C CA . CYS A 1 88 ? 9.305 -8.716 -11.537 1.00 96.88 88 CYS A CA 1
ATOM 690 C C . CYS A 1 88 ? 10.092 -8.537 -12.845 1.00 96.88 88 CYS A C 1
ATOM 692 O O . CYS A 1 88 ? 11.244 -8.105 -12.834 1.00 96.88 88 CYS A O 1
ATOM 694 N N . GLU A 1 89 ? 9.481 -8.875 -13.980 1.00 96.62 89 GLU A N 1
ATOM 695 C CA . GLU A 1 89 ? 10.119 -8.744 -15.299 1.00 96.62 89 GLU A CA 1
ATOM 696 C C . GLU A 1 89 ? 10.308 -7.282 -15.704 1.00 96.62 89 GLU A C 1
ATOM 698 O O . GLU A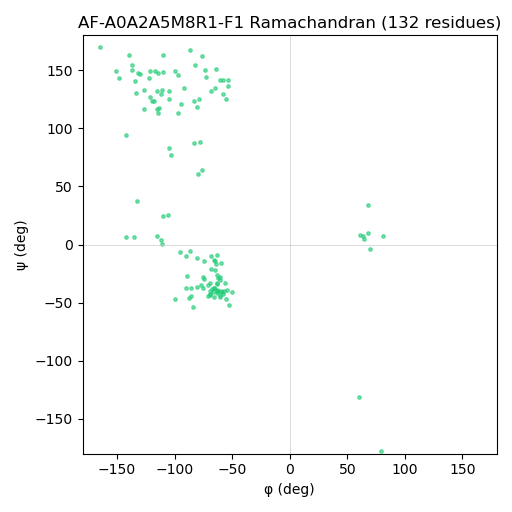 1 89 ? 11.333 -6.930 -16.289 1.00 96.62 89 GLU A O 1
ATOM 703 N N . LYS A 1 90 ? 9.304 -6.450 -15.408 1.00 98.12 90 LYS A N 1
ATOM 704 C CA . LYS A 1 90 ? 9.295 -5.011 -15.663 1.00 98.12 90 LYS A CA 1
ATOM 705 C C . LYS A 1 90 ? 8.731 -4.247 -14.484 1.00 98.12 90 LYS A C 1
ATOM 707 O O . LYS A 1 90 ? 7.908 -4.752 -13.714 1.00 98.12 90 LYS A O 1
ATOM 712 N N . SER A 1 91 ? 9.145 -2.993 -14.374 1.00 98.44 91 SER A N 1
A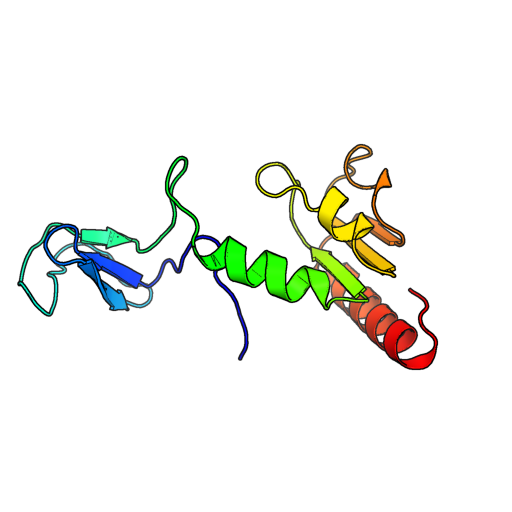TOM 713 C CA . SER A 1 91 ? 8.746 -2.141 -13.272 1.00 98.44 91 SER A CA 1
ATOM 714 C C . SER A 1 91 ? 8.642 -0.660 -13.635 1.00 98.44 91 SER A C 1
ATOM 716 O O . SER A 1 91 ? 9.439 -0.120 -14.402 1.00 98.44 91 SER A O 1
ATOM 718 N N . ILE A 1 92 ? 7.651 0.013 -13.048 1.00 98.62 92 ILE A N 1
ATOM 719 C CA . ILE A 1 92 ? 7.412 1.450 -13.224 1.00 98.62 92 ILE A CA 1
ATOM 720 C C . ILE A 1 92 ? 7.333 2.118 -11.852 1.00 98.62 92 ILE A C 1
ATOM 722 O O . ILE A 1 92 ? 6.626 1.646 -10.958 1.00 98.62 92 ILE A O 1
ATOM 726 N N . LEU A 1 93 ? 8.031 3.238 -11.695 1.00 98.56 93 LEU A N 1
ATOM 727 C CA . LEU A 1 93 ? 7.973 4.097 -10.518 1.00 98.56 93 LEU A CA 1
ATOM 728 C C . LEU A 1 93 ? 7.317 5.433 -10.863 1.00 98.56 93 LEU A C 1
ATOM 730 O O . LEU A 1 93 ? 7.756 6.112 -11.785 1.00 98.56 93 LEU A O 1
ATOM 734 N N . ASN A 1 94 ? 6.328 5.855 -10.078 1.00 98.44 94 ASN A N 1
ATOM 735 C CA . ASN A 1 94 ? 5.887 7.244 -10.026 1.00 98.44 94 ASN A CA 1
ATOM 736 C C . ASN A 1 94 ? 6.089 7.822 -8.624 1.00 98.44 94 ASN A C 1
ATOM 738 O O . ASN A 1 94 ? 5.563 7.305 -7.634 1.00 98.44 94 ASN A O 1
ATOM 742 N N . ILE A 1 95 ? 6.843 8.916 -8.567 1.00 97.44 95 ILE A N 1
ATOM 743 C CA . ILE A 1 95 ? 7.141 9.685 -7.359 1.00 97.44 95 ILE A CA 1
ATOM 744 C C . ILE A 1 95 ? 7.032 11.174 -7.676 1.00 97.44 95 ILE A C 1
ATOM 746 O O . ILE A 1 95 ? 7.269 11.593 -8.802 1.00 97.44 95 ILE A O 1
ATOM 750 N N . TYR A 1 96 ? 6.670 11.980 -6.681 1.00 96.06 96 TYR A N 1
ATOM 751 C CA . TYR A 1 96 ? 6.552 13.428 -6.868 1.00 96.06 96 TYR A CA 1
ATOM 752 C C . TYR A 1 96 ? 7.913 14.133 -6.801 1.00 96.06 96 TYR A C 1
ATOM 754 O O . TYR A 1 96 ? 8.178 15.072 -7.545 1.00 96.06 96 TYR A O 1
ATOM 762 N N . GLU A 1 97 ? 8.796 13.650 -5.926 1.00 94.69 97 GLU A N 1
ATOM 763 C CA . GLU A 1 97 ? 10.144 14.180 -5.733 1.00 94.69 97 GLU A CA 1
ATOM 764 C C . GLU A 1 97 ? 11.181 13.123 -6.092 1.00 94.69 97 GLU A C 1
ATOM 766 O O . GLU A 1 97 ? 10.945 11.927 -5.936 1.00 94.69 97 GLU A O 1
ATOM 771 N N . LYS A 1 98 ? 12.338 13.579 -6.569 1.00 94.81 98 LYS A N 1
ATOM 772 C CA . LYS A 1 98 ? 13.439 12.716 -6.988 1.00 94.81 98 LYS A CA 1
ATOM 773 C C . LYS A 1 98 ? 14.018 11.928 -5.804 1.00 94.81 98 LYS A C 1
ATOM 775 O O . LYS A 1 98 ? 14.340 12.519 -4.776 1.00 94.81 98 LYS A O 1
ATOM 780 N N . ASP A 1 99 ? 14.259 10.632 -5.994 1.00 95.69 99 ASP A N 1
ATOM 781 C CA . ASP A 1 99 ? 14.932 9.758 -5.028 1.00 95.69 99 ASP A CA 1
ATOM 782 C C . ASP A 1 99 ? 15.840 8.749 -5.747 1.00 95.69 99 ASP A C 1
ATOM 784 O O . ASP A 1 99 ? 15.442 7.638 -6.108 1.00 95.69 99 ASP A O 1
ATOM 788 N N . ALA A 1 100 ? 17.120 9.103 -5.876 1.00 94.25 100 ALA A N 1
ATOM 789 C CA . ALA A 1 100 ? 18.112 8.277 -6.560 1.00 94.25 100 ALA A CA 1
ATOM 790 C C . ALA A 1 100 ? 18.371 6.916 -5.875 1.00 94.25 100 ALA A C 1
ATOM 792 O O . ALA A 1 100 ? 18.993 6.021 -6.464 1.00 94.25 100 ALA A O 1
ATOM 793 N N . ASN A 1 101 ? 17.969 6.738 -4.611 1.00 93.19 101 ASN A N 1
ATOM 794 C CA . ASN A 1 101 ? 18.043 5.438 -3.949 1.00 93.19 101 ASN A CA 1
ATOM 795 C C . ASN A 1 101 ? 16.924 4.515 -4.397 1.00 93.19 101 ASN A C 1
ATOM 797 O O . ASN A 1 101 ? 17.174 3.320 -4.518 1.00 93.19 101 ASN A O 1
ATOM 801 N N . LEU A 1 102 ? 15.741 5.053 -4.673 1.00 94.69 102 LEU A N 1
ATOM 802 C CA . LEU A 1 102 ? 14.607 4.266 -5.126 1.00 94.69 102 LEU A CA 1
ATOM 803 C C . LEU A 1 102 ? 14.614 4.070 -6.647 1.00 94.69 102 LEU A C 1
ATOM 805 O O . LEU A 1 102 ? 14.455 2.946 -7.112 1.00 94.69 102 LEU A O 1
ATOM 809 N N . GLU A 1 103 ? 14.883 5.135 -7.404 1.00 95.62 103 GLU A N 1
ATOM 810 C CA . GLU A 1 103 ? 14.900 5.161 -8.875 1.00 95.62 103 GLU A CA 1
ATOM 811 C C . GLU A 1 103 ? 15.734 4.031 -9.490 1.00 95.62 103 GLU A C 1
ATOM 813 O O . GLU A 1 103 ? 15.311 3.393 -10.447 1.00 95.62 103 GLU A O 1
ATOM 818 N N . ARG A 1 104 ? 16.901 3.731 -8.906 1.00 96.06 104 ARG A N 1
ATOM 819 C CA . ARG A 1 104 ? 17.856 2.742 -9.440 1.00 96.06 104 ARG A CA 1
ATOM 820 C C . ARG A 1 104 ? 17.310 1.315 -9.572 1.00 96.06 104 ARG A C 1
ATOM 822 O O . ARG A 1 104 ? 17.980 0.482 -10.172 1.00 96.06 104 ARG A O 1
ATOM 829 N N . TYR A 1 105 ? 16.186 1.010 -8.925 1.00 97.00 105 TYR A N 1
ATOM 830 C CA . TYR A 1 105 ? 15.590 -0.324 -8.915 1.00 97.00 105 TYR A CA 1
ATOM 831 C C . TYR A 1 105 ?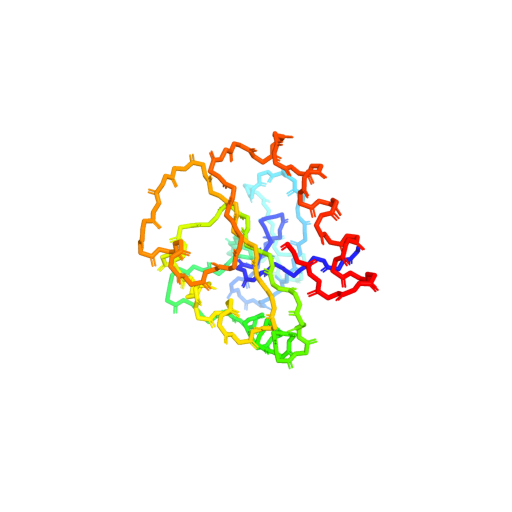 14.504 -0.515 -9.980 1.00 97.00 105 TYR A C 1
ATOM 833 O O . TYR A 1 105 ? 14.011 -1.633 -10.103 1.00 97.00 105 TYR A O 1
ATOM 841 N N . PHE A 1 106 ? 14.113 0.543 -10.699 1.00 98.12 106 PHE A N 1
ATOM 842 C CA . PHE A 1 106 ? 12.977 0.522 -11.621 1.00 98.12 106 PHE A CA 1
ATOM 843 C C . PHE A 1 106 ? 13.402 0.710 -13.080 1.00 98.12 106 PHE A C 1
ATOM 845 O O . PHE A 1 106 ? 14.353 1.437 -13.363 1.00 98.12 106 PHE A O 1
ATOM 852 N N . ASP A 1 107 ? 12.669 0.089 -14.007 1.00 98.12 107 ASP A N 1
ATOM 853 C CA . ASP A 1 107 ? 12.939 0.182 -15.450 1.00 98.12 107 ASP A CA 1
ATOM 854 C C . ASP A 1 107 ? 12.502 1.528 -16.035 1.00 98.12 107 ASP A C 1
ATOM 856 O O . ASP A 1 107 ? 13.177 2.089 -16.900 1.00 98.12 107 ASP A O 1
ATOM 860 N N . LYS A 1 108 ? 11.373 2.060 -15.553 1.00 98.25 108 LYS A N 1
ATOM 861 C CA . LYS A 1 108 ? 10.809 3.333 -16.004 1.00 98.25 108 LYS A CA 1
ATOM 862 C C . LYS A 1 108 ? 10.367 4.196 -14.835 1.00 98.25 108 LYS A C 1
ATOM 864 O O . LYS A 1 108 ? 9.826 3.700 -13.850 1.00 98.25 108 LYS A O 1
ATOM 869 N N . ILE A 1 109 ? 10.603 5.500 -14.945 1.00 98.25 109 ILE A N 1
ATOM 870 C CA . ILE A 1 109 ? 10.418 6.447 -13.844 1.00 98.25 109 ILE A CA 1
ATOM 871 C C . ILE A 1 109 ? 9.659 7.679 -14.343 1.00 98.25 109 ILE A C 1
ATOM 873 O O . ILE A 1 109 ? 10.057 8.307 -15.323 1.00 98.25 109 ILE A O 1
ATOM 877 N N . TYR A 1 110 ? 8.614 8.056 -13.611 1.00 98.31 110 TYR A N 1
ATOM 878 C CA . TYR A 1 110 ? 7.876 9.308 -13.746 1.00 98.31 110 TYR A CA 1
ATOM 879 C C . TYR A 1 110 ? 8.070 10.154 -12.484 1.00 98.31 110 TYR A C 1
ATOM 881 O O . TYR A 1 110 ? 7.596 9.773 -11.412 1.00 98.31 110 TYR A O 1
ATOM 889 N N . ILE A 1 111 ? 8.751 11.297 -12.616 1.00 97.75 111 ILE A N 1
ATOM 890 C CA . ILE A 1 111 ? 8.958 12.265 -11.524 1.00 97.75 111 ILE A CA 1
ATOM 891 C C . ILE A 1 111 ? 8.016 13.453 -11.731 1.00 97.75 111 ILE A C 1
ATOM 893 O O . ILE A 1 111 ? 8.408 14.494 -12.254 1.00 97.75 111 ILE A O 1
ATOM 897 N N . GLU A 1 112 ? 6.748 13.245 -11.403 1.00 97.69 112 GLU A N 1
ATOM 898 C CA . GLU A 1 112 ? 5.654 14.203 -11.580 1.00 97.69 112 GLU A CA 1
ATOM 899 C C . GLU A 1 112 ? 4.444 13.759 -10.744 1.00 97.69 112 GLU A C 1
ATOM 901 O O . GLU A 1 112 ? 4.417 12.651 -10.196 1.00 97.69 112 GLU A O 1
ATOM 906 N N . ASP A 1 113 ? 3.432 14.618 -10.619 1.00 97.31 113 ASP A N 1
ATOM 907 C CA . ASP A 1 113 ? 2.195 14.246 -9.941 1.00 97.31 113 ASP A CA 1
ATOM 908 C C . ASP A 1 113 ? 1.455 13.122 -10.690 1.00 97.31 113 ASP A C 1
ATOM 910 O O . ASP A 1 113 ? 1.533 12.989 -11.914 1.00 97.31 113 ASP A O 1
ATOM 914 N N . ILE A 1 114 ? 0.705 12.306 -9.946 1.00 97.31 114 ILE A N 1
ATOM 915 C CA . ILE A 1 114 ? 0.013 11.151 -10.527 1.00 97.31 114 ILE A CA 1
ATOM 916 C C . ILE A 1 114 ? -1.049 11.550 -11.557 1.00 97.31 114 ILE A C 1
ATOM 918 O O . ILE A 1 114 ? -1.321 10.772 -12.463 1.00 97.31 114 ILE A O 1
ATOM 922 N N . ILE A 1 115 ? -1.634 12.748 -11.470 1.00 97.81 115 ILE A N 1
ATOM 923 C CA . ILE A 1 115 ? -2.651 13.188 -12.434 1.00 97.81 115 ILE A CA 1
ATOM 924 C C . ILE A 1 115 ? -1.996 13.392 -13.805 1.00 97.81 115 ILE A C 1
ATOM 926 O O . ILE A 1 115 ? -2.567 12.996 -14.816 1.00 97.81 115 ILE A O 1
ATOM 930 N N . SER A 1 116 ? -0.774 13.925 -13.839 1.00 97.94 116 SER A N 1
ATOM 931 C CA . SER A 1 116 ? 0.014 14.090 -15.066 1.00 97.94 116 SER A CA 1
ATOM 932 C C . SER A 1 116 ? 0.609 12.772 -15.597 1.00 97.94 116 SER A C 1
ATOM 934 O O . SER A 1 116 ? 0.784 12.610 -16.811 1.00 97.94 116 SER A O 1
ATOM 936 N N . ALA A 1 117 ? 0.898 11.808 -14.712 1.00 98.19 117 ALA A N 1
ATOM 937 C CA . ALA A 1 117 ? 1.512 10.529 -15.082 1.00 98.19 117 ALA A CA 1
ATOM 938 C C . ALA A 1 117 ? 0.518 9.417 -15.458 1.00 98.19 117 ALA A C 1
ATOM 940 O O . ALA A 1 117 ? 0.896 8.511 -16.201 1.00 98.19 117 ALA A O 1
ATOM 941 N N . ILE A 1 118 ? -0.718 9.434 -14.946 1.00 98.06 118 ILE A N 1
ATOM 942 C CA . ILE A 1 118 ? -1.605 8.257 -14.983 1.00 98.06 118 ILE A CA 1
ATOM 943 C C . ILE A 1 118 ? -1.892 7.753 -16.401 1.00 98.06 118 ILE A C 1
ATOM 945 O O . ILE A 1 118 ? -1.832 6.547 -16.631 1.00 98.06 118 ILE A O 1
ATOM 949 N N . ASP A 1 119 ? -2.112 8.651 -17.363 1.00 98.31 119 ASP A N 1
ATOM 950 C CA . ASP A 1 119 ? -2.380 8.268 -18.755 1.00 98.31 119 ASP A CA 1
ATOM 951 C C . ASP A 1 119 ? -1.136 7.677 -19.436 1.00 98.31 119 ASP A C 1
ATOM 953 O O . ASP A 1 119 ? -1.237 6.756 -20.247 1.00 98.31 119 ASP A O 1
ATOM 957 N N . LYS A 1 120 ? 0.059 8.154 -19.065 1.00 98.44 120 LYS A N 1
ATOM 958 C CA . LYS A 1 120 ? 1.335 7.614 -19.560 1.00 98.44 120 LYS A CA 1
ATOM 959 C C . LYS A 1 120 ? 1.574 6.211 -19.002 1.00 98.44 120 LYS A C 1
ATOM 961 O O . LYS A 1 120 ? 1.925 5.306 -19.749 1.00 98.44 120 LYS A O 1
ATOM 966 N N . ILE A 1 121 ? 1.307 6.013 -17.708 1.00 98.38 121 ILE A N 1
ATOM 967 C CA . ILE A 1 121 ? 1.385 4.698 -17.059 1.00 98.38 121 ILE A CA 1
ATOM 968 C C . ILE A 1 121 ? 0.367 3.733 -17.679 1.00 98.38 121 ILE A C 1
ATOM 970 O O . ILE A 1 121 ? 0.698 2.577 -17.928 1.00 98.38 121 ILE A O 1
ATOM 974 N N . ALA A 1 122 ? -0.856 4.191 -17.961 1.00 98.25 122 ALA A N 1
ATOM 975 C CA . ALA A 1 122 ? -1.868 3.374 -18.626 1.00 98.25 122 ALA A CA 1
ATOM 976 C C . ALA A 1 122 ? -1.403 2.913 -20.017 1.00 98.25 122 ALA A C 1
ATOM 978 O O . ALA A 1 122 ? -1.528 1.732 -20.344 1.00 98.25 122 ALA A O 1
ATOM 979 N N . LEU A 1 123 ? -0.791 3.809 -20.797 1.00 98.06 123 LEU A N 1
ATOM 980 C CA . LEU A 1 123 ? -0.202 3.464 -22.091 1.00 98.06 123 LEU A CA 1
ATOM 981 C C . LEU A 1 123 ? 0.935 2.438 -21.958 1.00 98.06 123 LEU A C 1
ATOM 983 O O . LEU A 1 123 ? 1.022 1.510 -22.761 1.00 98.06 123 LEU A O 1
ATOM 987 N N . ASP A 1 124 ? 1.778 2.561 -20.933 1.00 98.25 124 ASP A N 1
ATOM 988 C CA . ASP A 1 124 ? 2.862 1.607 -20.676 1.00 98.25 124 ASP A CA 1
ATOM 989 C C . ASP A 1 124 ? 2.338 0.221 -20.299 1.00 98.25 124 ASP A C 1
ATOM 991 O O . ASP A 1 124 ? 2.883 -0.785 -20.748 1.00 98.25 124 ASP A O 1
ATOM 995 N N . ILE A 1 125 ? 1.243 0.151 -19.535 1.00 97.81 125 ILE A N 1
ATOM 996 C CA . ILE A 1 125 ? 0.556 -1.115 -19.252 1.00 97.81 125 ILE A CA 1
ATOM 997 C C . ILE A 1 125 ? 0.062 -1.745 -20.558 1.00 97.81 125 ILE A C 1
ATOM 999 O O . ILE A 1 125 ? 0.248 -2.941 -20.772 1.00 97.81 125 ILE A O 1
ATOM 1003 N N . GLU A 1 126 ? -0.552 -0.967 -21.452 1.00 97.75 126 GLU A N 1
ATOM 1004 C CA . GLU A 1 126 ? -1.016 -1.489 -22.741 1.00 97.75 126 GLU A CA 1
ATOM 1005 C C . GLU A 1 126 ? 0.128 -1.986 -23.629 1.00 97.75 126 GLU A C 1
ATOM 1007 O O . GLU A 1 126 ? -0.026 -3.007 -24.300 1.00 97.75 126 GLU A O 1
ATOM 1012 N N . ASN A 1 127 ? 1.257 -1.277 -23.651 1.00 97.19 127 ASN A N 1
ATOM 1013 C CA . ASN A 1 127 ? 2.443 -1.687 -24.404 1.00 97.19 127 ASN A CA 1
ATOM 1014 C C . ASN A 1 127 ? 3.030 -2.978 -23.829 1.00 97.19 127 ASN A C 1
ATOM 1016 O O . ASN A 1 127 ? 3.246 -3.937 -24.571 1.00 97.19 127 ASN A O 1
ATOM 1020 N N . PHE A 1 128 ? 3.141 -3.062 -22.502 1.00 97.44 128 PHE A N 1
ATOM 1021 C CA . PHE A 1 128 ? 3.617 -4.260 -21.824 1.00 97.44 128 PHE A CA 1
ATOM 1022 C C . PHE A 1 128 ? 2.757 -5.482 -22.158 1.00 97.44 128 PHE A C 1
ATOM 1024 O O . PHE A 1 128 ? 3.280 -6.550 -22.463 1.00 97.44 128 PHE A O 1
ATOM 1031 N N . MET A 1 129 ? 1.432 -5.323 -22.186 1.00 96.31 129 MET A N 1
ATOM 1032 C CA . MET A 1 129 ? 0.511 -6.410 -22.534 1.00 96.31 129 MET A CA 1
ATOM 1033 C C . MET A 1 129 ? 0.591 -6.832 -24.013 1.00 96.31 129 MET A C 1
ATOM 1035 O O . MET A 1 129 ? 0.166 -7.939 -24.345 1.00 96.31 129 MET A O 1
ATOM 1039 N N . LYS A 1 130 ? 1.105 -5.975 -24.907 1.00 96.06 130 LYS A N 1
ATOM 1040 C CA . LYS A 1 130 ? 1.266 -6.273 -26.342 1.00 96.06 130 LYS A CA 1
ATOM 1041 C C . LYS A 1 130 ? 2.593 -6.960 -26.651 1.00 96.06 130 LYS A C 1
ATOM 1043 O O . LYS A 1 130 ? 2.598 -7.917 -27.422 1.00 96.06 130 LYS A O 1
ATOM 1048 N N . ASP A 1 131 ? 3.699 -6.462 -26.102 1.00 93.81 131 ASP A N 1
ATOM 1049 C CA . ASP A 1 131 ? 5.046 -6.901 -26.491 1.00 93.81 131 ASP A CA 1
ATOM 1050 C C . ASP A 1 131 ? 6.063 -7.012 -25.337 1.00 93.81 131 ASP A C 1
ATOM 1052 O O . ASP A 1 131 ? 7.234 -7.307 -25.582 1.00 93.81 131 ASP A O 1
ATOM 1056 N N . GLY A 1 132 ? 5.628 -6.836 -24.085 1.00 89.69 132 GLY A N 1
ATOM 1057 C CA . GLY A 1 132 ? 6.466 -6.981 -22.890 1.00 89.69 132 GLY A CA 1
ATOM 1058 C C . GLY A 1 132 ? 7.347 -5.770 -22.562 1.00 89.69 132 GLY A C 1
ATOM 1059 O O . GLY A 1 132 ? 8.175 -5.853 -21.651 1.00 89.69 132 GLY A O 1
ATOM 1060 N N . ASN A 1 133 ? 7.194 -4.645 -23.269 1.00 83.88 133 ASN A N 1
ATOM 1061 C CA . ASN A 1 133 ? 7.971 -3.430 -23.013 1.00 83.88 133 ASN A CA 1
ATOM 1062 C C . ASN A 1 133 ? 7.199 -2.392 -22.194 1.00 83.88 133 ASN A C 1
ATOM 1064 O O . ASN A 1 133 ? 5.984 -2.264 -22.306 1.00 83.88 133 ASN A O 1
ATOM 1068 N N . VAL A 1 134 ? 7.945 -1.620 -21.401 1.00 79.19 134 VAL A N 1
ATOM 1069 C CA . VAL A 1 134 ? 7.475 -0.419 -20.692 1.00 79.19 134 VAL A CA 1
ATOM 1070 C C . VAL A 1 134 ? 8.289 0.783 -21.128 1.00 79.19 134 VAL A C 1
ATOM 1072 O O . VAL A 1 134 ? 9.497 0.611 -21.401 1.00 79.19 134 VAL A O 1
#

Foldseek 3Di:
DDDQPQFADQQWKAAPPPRDIDGNDPDDLPPDADPPPRHSRIDGGGHDPPGDRVCVVVVVVVLLVAQEEEAEADPCPPPVVLVSLQSHNAYEYEYCDDDPVSVVSHPYYHNHDCVVCVVVVVVQVVVCVVPNGD

Secondary structure (DSSP, 8-state):
-----TTEEEEEEEETTT--EEE-TTS-STT---TTT----EEEEEPPTTS--THHHHHHHHHTT-SEEEEES--SSSS-HHHHHTTSSEEEEEESS--HHHHTT-SEEEES-HHHHHHHHHHHHHHHHHHS--

Solvent-accessible surface area (backbone atoms only — not comparable to full-atom values): 8042 Å² total; per-residue (Å²): 144,81,82,79,57,54,48,43,45,77,41,23,32,28,23,79,85,76,63,53,70,49,76,57,58,91,59,76,73,74,95,52,53,37,90,86,80,62,45,66,55,64,43,62,34,51,52,53,91,93,52,82,50,74,48,48,61,56,51,54,60,48,48,78,72,36,52,72,38,76,48,70,78,64,88,46,82,90,52,64,52,44,61,54,21,68,66,26,82,39,23,38,38,34,25,68,66,92,48,79,82,53,53,77,42,40,80,39,78,42,77,42,55,65,84,81,41,47,66,58,52,52,51,33,53,54,40,28,78,74,75,70,46,116

Sequence (134 aa):
KDVVHLHGFLPELRCLKCEEIFNIGYEKITDKQCPKCKSKDLRHNIVMFEEQAPAYAMLYSLLNQTSLFISVGTSGAVLPVGRYASMCEKSILNIYEKDANLERYFDKIYIEDIISAIDKIALDIENFMKDGNV

Radius of gyration: 18.86 Å; Cα contacts (8 Å, |Δi|>4): 200; chains: 1; bounding box: 40×29×51 Å

pLDDT: mean 96.0, std 4.41, range [54.75, 98.62]